Protein AF-A0A392MM00-F1 (afdb_monomer)

Structure (mmCIF, N/CA/C/O backbone):
data_AF-A0A392MM00-F1
#
_entry.id   AF-A0A392MM00-F1
#
loop_
_atom_site.group_PDB
_atom_site.id
_atom_site.type_symbol
_atom_site.label_atom_id
_atom_site.label_alt_id
_atom_site.label_comp_id
_atom_site.label_asym_id
_atom_site.label_entity_id
_atom_site.label_seq_id
_atom_site.pdbx_PDB_ins_code
_atom_site.Cartn_x
_atom_site.Cartn_y
_atom_site.Cartn_z
_atom_site.occupancy
_atom_site.B_iso_or_equiv
_atom_site.auth_seq_id
_atom_site.auth_comp_id
_atom_site.auth_asym_id
_atom_site.auth_atom_id
_atom_site.pdbx_PDB_model_num
ATOM 1 N N . GLU A 1 1 ? 24.390 -22.854 13.350 1.00 88.38 1 GLU A N 1
ATOM 2 C CA . GLU A 1 1 ? 23.045 -22.298 13.644 1.00 88.38 1 GLU A CA 1
ATOM 3 C C . GLU A 1 1 ? 22.476 -21.459 12.499 1.00 88.38 1 GLU A C 1
ATOM 5 O O . GLU A 1 1 ? 21.407 -21.800 12.006 1.00 88.38 1 GLU A O 1
ATOM 10 N N . TYR A 1 2 ? 23.199 -20.448 12.001 1.00 95.56 2 TYR A N 1
ATOM 11 C CA . TYR A 1 2 ? 22.741 -19.567 10.910 1.00 95.56 2 TYR A CA 1
ATOM 12 C C . TYR A 1 2 ? 22.230 -20.307 9.658 1.00 95.56 2 TYR A C 1
ATOM 14 O O . TYR A 1 2 ? 21.126 -20.041 9.191 1.00 95.56 2 TYR A O 1
ATOM 22 N N . GLY A 1 3 ? 22.981 -21.298 9.160 1.00 96.81 3 GLY A N 1
ATOM 23 C CA . GLY A 1 3 ? 22.585 -22.066 7.970 1.00 96.81 3 GLY A CA 1
ATOM 24 C C . GLY A 1 3 ? 21.259 -22.820 8.129 1.00 96.81 3 GLY A C 1
ATOM 25 O O . GLY A 1 3 ? 20.480 -22.902 7.184 1.00 96.81 3 GLY A O 1
ATOM 26 N N . LYS A 1 4 ? 20.949 -23.299 9.342 1.00 97.31 4 LYS A N 1
ATOM 27 C CA . LYS A 1 4 ? 19.679 -23.981 9.629 1.00 97.31 4 LYS A CA 1
ATOM 28 C C . LYS A 1 4 ? 18.506 -22.999 9.570 1.00 97.31 4 LYS A C 1
ATOM 30 O O . LYS A 1 4 ? 17.498 -23.297 8.941 1.00 97.31 4 LYS A O 1
ATOM 35 N N . VAL A 1 5 ? 18.660 -21.813 10.163 1.00 98.19 5 VAL A N 1
ATOM 36 C CA . VAL A 1 5 ? 17.635 -20.755 10.127 1.00 98.19 5 VAL A CA 1
ATOM 37 C C . VAL A 1 5 ? 17.420 -20.245 8.699 1.00 98.19 5 VAL A C 1
ATOM 39 O O . VAL A 1 5 ? 16.279 -20.067 8.279 1.00 98.19 5 VAL A O 1
ATOM 42 N N . ALA A 1 6 ? 18.493 -20.069 7.923 1.00 98.12 6 ALA A N 1
ATOM 43 C CA . ALA A 1 6 ? 18.401 -19.674 6.519 1.00 98.12 6 ALA A CA 1
ATOM 44 C C . ALA A 1 6 ? 17.643 -20.716 5.677 1.00 98.12 6 ALA A C 1
ATOM 46 O O . ALA A 1 6 ? 16.744 -20.346 4.922 1.00 98.12 6 ALA A O 1
ATOM 47 N N . ALA A 1 7 ? 17.938 -22.009 5.857 1.00 98.06 7 ALA A N 1
ATOM 48 C CA . ALA A 1 7 ? 17.225 -23.090 5.177 1.00 98.06 7 ALA A CA 1
ATOM 49 C C . ALA A 1 7 ? 15.729 -23.113 5.538 1.00 98.06 7 ALA A C 1
ATOM 51 O O . ALA A 1 7 ? 14.885 -23.181 4.647 1.00 98.06 7 ALA A O 1
ATOM 52 N N . MET A 1 8 ? 15.393 -22.968 6.826 1.00 98.00 8 MET A N 1
ATOM 53 C CA . MET A 1 8 ? 14.000 -22.876 7.280 1.00 98.00 8 MET A CA 1
ATOM 54 C C . MET A 1 8 ? 13.279 -21.662 6.677 1.00 98.00 8 MET A C 1
ATOM 56 O O . MET A 1 8 ? 12.135 -21.780 6.245 1.00 98.00 8 MET A O 1
ATOM 60 N N . ARG A 1 9 ? 13.950 -20.504 6.588 1.00 98.00 9 ARG A N 1
ATOM 61 C CA . ARG A 1 9 ? 13.390 -19.295 5.963 1.00 98.00 9 ARG A CA 1
ATOM 62 C C . ARG A 1 9 ? 13.101 -19.504 4.478 1.00 98.00 9 ARG A C 1
ATOM 64 O O . ARG A 1 9 ? 12.051 -19.077 4.013 1.00 98.00 9 ARG A O 1
ATOM 71 N N . LEU A 1 10 ? 14.005 -20.143 3.737 1.00 97.75 10 LEU A N 1
ATOM 72 C CA . LEU A 1 10 ? 13.805 -20.409 2.309 1.00 97.75 10 LEU A CA 1
ATOM 73 C C . LEU A 1 10 ? 12.646 -21.381 2.071 1.00 97.75 10 LEU A C 1
ATOM 75 O O . LEU A 1 10 ? 11.804 -21.117 1.217 1.00 97.75 10 LEU A O 1
ATOM 79 N N . GLN A 1 11 ? 12.564 -22.456 2.860 1.00 98.00 11 GLN A N 1
ATOM 80 C CA . GLN A 1 11 ? 11.445 -23.401 2.796 1.00 98.00 11 GLN A CA 1
ATOM 81 C C . GLN A 1 11 ? 10.111 -22.712 3.095 1.00 98.00 11 GLN A C 1
ATOM 83 O O . GLN A 1 11 ? 9.137 -22.926 2.378 1.00 98.00 11 GLN A O 1
ATOM 88 N N . PHE A 1 12 ? 10.084 -21.848 4.111 1.00 97.19 12 PHE A N 1
ATOM 89 C CA . PHE A 1 12 ? 8.905 -21.057 4.445 1.00 97.19 12 PHE A CA 1
ATOM 90 C C . PHE A 1 12 ? 8.500 -20.126 3.294 1.00 97.19 12 PHE A C 1
ATOM 92 O O . PHE A 1 12 ? 7.356 -20.167 2.859 1.00 97.19 12 PHE A O 1
ATOM 99 N N . LEU A 1 13 ? 9.438 -19.345 2.743 1.00 95.94 13 LEU A N 1
ATOM 100 C CA . LEU A 1 13 ? 9.158 -18.425 1.633 1.00 95.94 13 LEU A CA 1
ATOM 101 C C . LEU A 1 13 ? 8.657 -19.145 0.373 1.00 95.94 13 LEU A C 1
ATOM 103 O O . LEU A 1 13 ? 7.811 -18.601 -0.328 1.00 95.94 13 LEU A O 1
ATOM 107 N N . ALA A 1 14 ? 9.153 -20.353 0.094 1.00 95.12 14 ALA A N 1
ATOM 108 C CA . ALA A 1 14 ? 8.716 -21.151 -1.051 1.00 95.12 14 ALA A CA 1
ATOM 109 C C . ALA A 1 14 ? 7.316 -21.770 -0.864 1.00 95.12 14 ALA A C 1
ATOM 111 O O . ALA A 1 14 ? 6.612 -21.984 -1.848 1.00 95.12 14 ALA A O 1
ATOM 112 N N . ALA A 1 15 ? 6.916 -22.069 0.378 1.00 96.56 15 ALA A N 1
ATOM 113 C CA . ALA A 1 15 ? 5.612 -22.654 0.706 1.00 96.56 15 ALA A CA 1
ATOM 114 C C . ALA A 1 15 ? 4.522 -21.608 1.024 1.00 96.56 15 ALA A C 1
ATOM 116 O O . ALA A 1 15 ? 3.341 -21.955 1.117 1.00 96.56 15 ALA A O 1
ATOM 117 N N . GLU A 1 16 ? 4.905 -20.345 1.223 1.00 95.31 16 GLU A N 1
ATOM 118 C CA . GLU A 1 16 ? 4.003 -19.253 1.587 1.00 95.31 16 GLU A CA 1
ATOM 119 C C . GLU A 1 16 ? 2.950 -19.006 0.495 1.00 95.31 16 GLU A C 1
ATOM 121 O O . GLU A 1 16 ? 3.226 -19.029 -0.707 1.00 95.31 16 GLU A O 1
ATOM 126 N N . LYS A 1 17 ? 1.711 -18.729 0.912 1.00 97.25 17 LYS A N 1
ATOM 127 C CA . LYS A 1 17 ? 0.624 -18.400 -0.020 1.00 97.25 17 LYS A CA 1
ATOM 128 C C . LYS A 1 17 ? 0.879 -17.058 -0.712 1.00 97.25 17 LYS A C 1
ATOM 130 O O . LYS A 1 17 ? 1.613 -16.211 -0.211 1.00 97.25 17 LYS A O 1
ATOM 135 N N . ARG A 1 18 ? 0.202 -16.842 -1.846 1.00 96.50 18 ARG A N 1
ATOM 136 C CA . ARG A 1 18 ? 0.262 -15.571 -2.581 1.00 96.50 18 ARG A CA 1
ATOM 137 C C . ARG A 1 18 ? -0.188 -14.412 -1.698 1.00 96.50 18 ARG A C 1
ATOM 139 O O . ARG A 1 18 ? -1.304 -14.437 -1.176 1.00 96.50 18 ARG A O 1
ATOM 146 N N . ARG A 1 19 ? 0.655 -13.390 -1.571 1.00 96.00 19 ARG A N 1
ATOM 147 C CA . ARG A 1 19 ? 0.348 -12.159 -0.834 1.00 96.00 19 ARG A CA 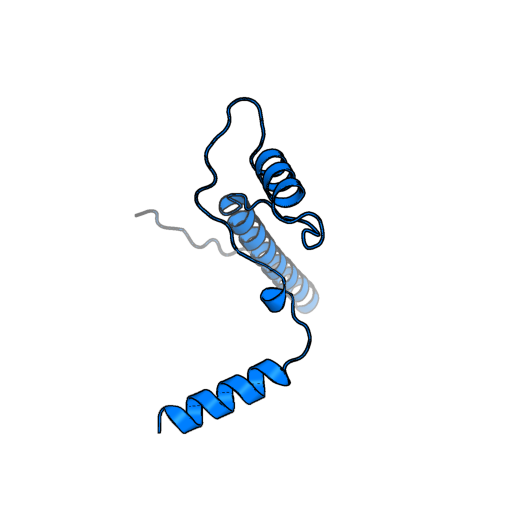1
ATOM 148 C C . ARG A 1 19 ? 0.785 -10.923 -1.627 1.00 96.00 19 ARG A C 1
ATOM 150 O O . ARG A 1 19 ? 1.750 -11.020 -2.380 1.00 96.00 19 ARG A O 1
ATOM 157 N N . PRO A 1 20 ? 0.127 -9.760 -1.459 1.00 95.62 20 PRO A N 1
ATOM 158 C CA . PRO A 1 20 ? 0.469 -8.555 -2.218 1.00 95.62 20 PRO A CA 1
ATOM 159 C C . PRO A 1 20 ? 1.935 -8.126 -2.082 1.00 95.62 20 PRO A C 1
ATOM 161 O O . PRO A 1 20 ? 2.528 -7.658 -3.042 1.00 95.62 20 PRO A O 1
ATOM 164 N N . ASP A 1 21 ? 2.559 -8.341 -0.922 1.00 95.75 21 ASP A N 1
ATOM 165 C CA . ASP A 1 21 ? 3.9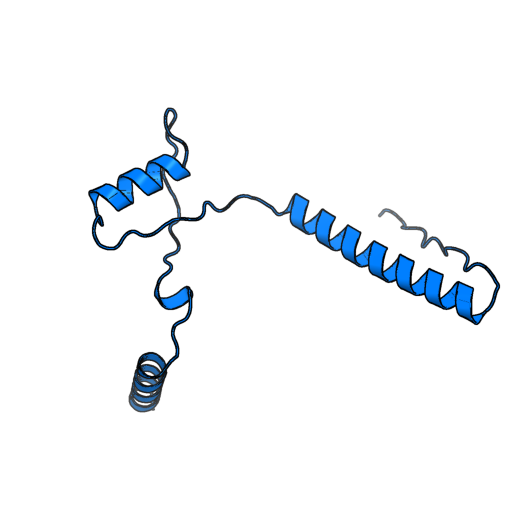67 -8.003 -0.684 1.00 95.75 21 ASP A CA 1
ATOM 166 C C . ASP A 1 21 ? 4.965 -8.802 -1.534 1.00 95.75 21 ASP A C 1
ATOM 168 O O . ASP A 1 21 ? 6.100 -8.368 -1.690 1.00 95.75 21 ASP A O 1
ATOM 172 N N . GLN A 1 22 ? 4.552 -9.927 -2.126 1.00 95.81 22 GLN A N 1
ATOM 173 C CA . GLN A 1 22 ? 5.385 -10.690 -3.063 1.00 95.81 22 GLN A CA 1
ATOM 174 C C . GLN A 1 22 ? 5.420 -10.070 -4.471 1.00 95.81 22 GLN A C 1
ATOM 176 O O . GLN A 1 22 ? 6.308 -10.403 -5.249 1.00 95.81 22 GLN A O 1
ATOM 181 N N . PHE A 1 23 ? 4.466 -9.189 -4.799 1.00 96.06 23 PHE A N 1
ATOM 182 C CA . PHE A 1 23 ? 4.294 -8.596 -6.135 1.00 96.06 23 PHE A CA 1
ATOM 183 C C . PHE A 1 23 ? 4.389 -7.065 -6.137 1.00 96.06 23 PHE A C 1
ATOM 185 O O . PHE A 1 23 ? 4.388 -6.449 -7.199 1.00 96.06 23 PHE A O 1
ATOM 192 N N . SER A 1 24 ? 4.468 -6.443 -4.960 1.00 97.25 24 SER A N 1
ATOM 193 C CA . SER A 1 24 ? 4.511 -4.991 -4.805 1.00 97.25 24 SER A CA 1
ATOM 194 C C . SER A 1 24 ? 5.908 -4.513 -4.433 1.00 97.25 24 SER A C 1
ATOM 196 O O . SER A 1 24 ? 6.517 -5.009 -3.485 1.00 97.25 24 SER A O 1
ATOM 198 N N . VAL A 1 25 ? 6.385 -3.480 -5.125 1.00 96.56 25 VAL A N 1
ATOM 199 C CA . VAL A 1 25 ? 7.666 -2.819 -4.842 1.00 96.56 25 VAL A CA 1
ATOM 200 C C . VAL A 1 25 ? 7.410 -1.387 -4.380 1.00 96.56 25 VAL A C 1
ATOM 202 O O . VAL A 1 25 ? 6.587 -0.675 -4.951 1.00 96.56 25 VAL A O 1
ATOM 205 N N . LEU A 1 26 ? 8.122 -0.949 -3.338 1.00 97.62 26 LEU A N 1
ATOM 206 C CA . LEU A 1 26 ? 8.065 0.433 -2.863 1.00 97.62 26 LEU A CA 1
ATOM 207 C C . LEU A 1 26 ? 9.126 1.284 -3.568 1.00 97.62 26 LEU A C 1
ATOM 209 O O . LEU A 1 26 ? 10.314 1.162 -3.274 1.00 97.62 26 LEU A O 1
ATOM 213 N N . VAL A 1 27 ? 8.679 2.188 -4.436 1.00 97.12 27 VAL A N 1
ATOM 214 C CA . VAL A 1 27 ? 9.529 3.170 -5.126 1.00 97.12 27 VAL A CA 1
ATOM 215 C C . VAL A 1 27 ? 9.538 4.486 -4.341 1.00 97.12 27 VAL A C 1
ATOM 217 O O . VAL A 1 27 ? 8.503 4.932 -3.845 1.00 97.12 27 VAL A O 1
ATOM 220 N N . ARG A 1 28 ? 10.714 5.101 -4.176 1.00 96.75 28 ARG A N 1
ATOM 221 C CA . ARG A 1 28 ? 10.916 6.351 -3.418 1.00 96.75 28 ARG A CA 1
ATOM 222 C C . ARG A 1 28 ? 11.805 7.313 -4.203 1.00 96.75 28 ARG A C 1
ATOM 224 O O . ARG A 1 28 ? 12.525 6.877 -5.091 1.00 96.75 28 ARG A O 1
ATOM 231 N N . ASN A 1 29 ? 11.800 8.588 -3.805 1.00 95.75 29 ASN A N 1
ATOM 232 C CA . ASN A 1 29 ? 12.615 9.656 -4.403 1.00 95.75 29 ASN A CA 1
ATOM 233 C C . ASN A 1 29 ? 12.385 9.819 -5.913 1.00 95.75 29 ASN A C 1
ATOM 235 O O . ASN A 1 29 ? 13.331 9.967 -6.680 1.00 95.75 29 ASN A O 1
ATOM 239 N N . ILE A 1 30 ? 11.117 9.778 -6.321 1.00 94.88 30 ILE A N 1
ATOM 240 C CA . ILE A 1 30 ? 10.719 10.053 -7.701 1.00 94.88 30 ILE A CA 1
ATOM 241 C C . ILE A 1 30 ? 11.035 11.532 -7.992 1.00 94.88 30 ILE A C 1
ATOM 243 O O . ILE A 1 30 ? 10.647 12.382 -7.180 1.00 94.88 30 ILE A O 1
ATOM 247 N N . PRO A 1 31 ? 11.771 11.848 -9.074 1.00 94.75 31 PRO A N 1
ATOM 248 C CA . PRO A 1 31 ? 12.109 13.227 -9.398 1.00 94.75 31 PRO A CA 1
ATOM 249 C C . PRO A 1 31 ? 10.836 14.023 -9.725 1.00 94.75 31 PRO A C 1
ATOM 251 O O . PRO A 1 31 ? 9.919 13.471 -10.331 1.00 94.75 31 PRO A O 1
ATOM 254 N N . PRO A 1 32 ? 10.743 15.295 -9.302 1.00 93.25 32 PRO A N 1
ATOM 255 C CA . PRO A 1 32 ? 9.625 16.145 -9.679 1.00 93.25 32 PRO A CA 1
ATOM 256 C C . PRO A 1 32 ? 9.734 16.520 -11.158 1.00 93.25 32 PRO A C 1
ATOM 258 O O . PRO A 1 32 ? 10.813 16.895 -11.618 1.00 93.25 32 PRO A O 1
ATOM 261 N N . ASP A 1 33 ? 8.609 16.467 -11.858 1.00 93.88 33 ASP A N 1
ATOM 262 C CA . ASP A 1 33 ? 8.474 16.906 -13.241 1.00 93.88 33 ASP A CA 1
ATOM 263 C C . ASP A 1 33 ? 7.458 18.068 -13.302 1.00 93.88 33 ASP A C 1
ATOM 265 O O . ASP A 1 33 ? 6.464 18.034 -12.566 1.00 93.88 33 ASP A O 1
ATOM 269 N N . PRO A 1 34 ? 7.733 19.154 -14.052 1.00 94.12 34 PRO A N 1
ATOM 270 C CA . PRO A 1 34 ? 6.811 20.283 -14.164 1.00 94.12 34 PRO A CA 1
ATOM 271 C C . PRO A 1 34 ? 5.595 19.999 -15.058 1.00 94.12 34 PRO A C 1
ATOM 273 O O . PRO A 1 34 ? 4.574 20.668 -14.890 1.00 94.12 34 PRO A O 1
ATOM 276 N N . ASP A 1 35 ? 5.705 19.045 -15.981 1.00 95.44 35 ASP A N 1
ATOM 277 C CA . ASP A 1 35 ? 4.722 18.761 -17.024 1.00 95.44 35 ASP A CA 1
ATOM 278 C C . ASP A 1 35 ? 3.912 17.488 -16.714 1.00 95.44 35 ASP A C 1
ATOM 280 O O . ASP A 1 35 ? 2.732 17.414 -17.062 1.00 95.44 35 ASP A O 1
ATOM 284 N N . GLU A 1 36 ? 4.507 16.521 -16.006 1.00 94.38 36 GLU A N 1
ATOM 285 C CA . GLU A 1 36 ? 3.874 15.252 -15.623 1.00 94.38 36 GLU A CA 1
ATOM 286 C C . GLU A 1 36 ? 3.639 15.122 -14.111 1.00 94.38 36 GLU A C 1
ATOM 288 O O . GLU A 1 36 ? 4.459 15.484 -13.260 1.00 94.38 36 GLU A O 1
ATOM 293 N N . SER A 1 37 ? 2.511 14.518 -13.736 1.00 95.81 37 SER A N 1
ATOM 294 C CA . SER A 1 37 ? 2.293 14.090 -12.357 1.00 95.81 37 SER A CA 1
ATOM 295 C C . SER A 1 37 ? 3.180 12.891 -11.999 1.00 95.81 37 SER A C 1
ATOM 297 O O . SER A 1 37 ? 3.589 12.096 -12.842 1.00 95.81 37 SER A O 1
ATOM 299 N N . VAL A 1 38 ? 3.408 12.678 -10.697 1.00 96.06 38 VAL A N 1
ATOM 300 C CA . VAL A 1 38 ? 4.158 11.507 -10.195 1.00 96.06 38 VAL A CA 1
ATOM 301 C C . VAL A 1 38 ? 3.564 10.179 -10.690 1.00 96.06 38 VAL A C 1
ATOM 303 O O . VAL A 1 38 ? 4.303 9.215 -10.866 1.00 96.06 38 VAL A O 1
ATOM 306 N N . GLY A 1 39 ? 2.242 10.111 -10.884 1.00 96.44 39 GLY A N 1
ATOM 307 C CA . GLY A 1 39 ? 1.580 8.904 -11.379 1.00 96.44 39 GLY A CA 1
ATOM 308 C C . GLY A 1 39 ? 1.898 8.621 -12.845 1.00 96.44 39 GLY A C 1
ATOM 309 O O . GLY A 1 39 ? 2.296 7.506 -13.171 1.00 96.44 39 GLY A O 1
ATOM 310 N N . GLU A 1 40 ? 1.797 9.643 -13.696 1.00 97.00 40 GLU A N 1
ATOM 311 C CA . GLU A 1 40 ? 2.116 9.554 -15.130 1.00 97.00 40 GLU A CA 1
ATOM 312 C C . GLU A 1 40 ? 3.587 9.191 -15.348 1.00 97.00 40 GLU A C 1
ATOM 314 O O . GLU A 1 40 ? 3.887 8.248 -16.078 1.00 97.00 40 GLU A O 1
ATOM 319 N N . LEU A 1 41 ? 4.496 9.837 -14.611 1.00 96.38 41 LEU A N 1
ATOM 320 C CA . LEU A 1 41 ? 5.929 9.559 -14.694 1.00 96.38 41 LEU A CA 1
ATOM 321 C C . LEU A 1 41 ? 6.260 8.102 -14.327 1.00 96.38 41 LEU A C 1
A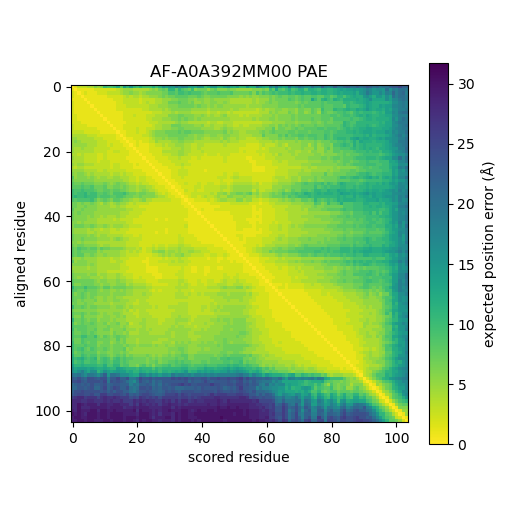TOM 323 O O . LEU A 1 41 ? 7.074 7.444 -14.979 1.00 96.38 41 LEU A O 1
ATOM 327 N N . VAL A 1 42 ? 5.631 7.575 -13.269 1.00 96.69 42 VAL A N 1
ATOM 328 C CA . VAL A 1 42 ? 5.804 6.174 -12.852 1.00 96.69 42 VAL A CA 1
ATOM 329 C C . VAL A 1 42 ? 5.217 5.228 -13.892 1.00 96.69 42 VAL A C 1
ATOM 331 O O . VAL A 1 42 ? 5.855 4.237 -14.240 1.00 96.69 42 VAL A O 1
ATOM 334 N N . GLU A 1 43 ? 4.020 5.513 -14.392 1.00 96.62 43 GLU A N 1
ATOM 335 C CA . GLU A 1 43 ? 3.373 4.695 -15.414 1.00 96.62 43 GLU A CA 1
ATOM 336 C C . GLU A 1 43 ? 4.227 4.608 -16.684 1.00 96.62 43 GLU A C 1
ATOM 338 O O . GLU A 1 43 ? 4.572 3.503 -17.109 1.00 96.62 43 GLU A O 1
ATOM 343 N N . HIS A 1 44 ? 4.667 5.745 -17.225 1.00 96.38 44 HIS A N 1
ATOM 344 C CA . HIS A 1 44 ? 5.538 5.793 -18.395 1.00 96.38 44 HIS A CA 1
ATOM 345 C C . HIS A 1 44 ? 6.853 5.036 -18.156 1.00 96.38 44 HIS A C 1
ATOM 347 O O . HIS A 1 44 ? 7.232 4.181 -18.963 1.00 96.38 44 HIS A O 1
ATOM 353 N N . PHE A 1 45 ? 7.522 5.274 -17.022 1.00 96.31 45 PHE A N 1
ATOM 354 C CA . PHE A 1 45 ? 8.775 4.595 -16.691 1.00 96.31 45 PHE A CA 1
ATOM 355 C C . PHE A 1 45 ? 8.622 3.070 -16.680 1.00 96.31 45 PHE A C 1
ATOM 357 O O . PHE A 1 45 ? 9.441 2.362 -17.273 1.00 96.31 45 PHE A O 1
ATOM 364 N N . PHE A 1 46 ? 7.591 2.541 -16.017 1.00 97.69 46 PHE A N 1
ATOM 365 C CA . PHE A 1 46 ? 7.421 1.094 -15.898 1.00 97.69 46 PHE A CA 1
ATOM 366 C C . PHE A 1 46 ? 6.884 0.444 -17.173 1.00 97.69 46 PHE A C 1
ATOM 368 O O . PHE A 1 46 ? 7.290 -0.678 -17.467 1.00 97.69 46 PHE A O 1
ATOM 375 N N . LEU A 1 47 ? 6.047 1.128 -17.955 1.00 97.31 47 LEU A N 1
ATOM 376 C CA . LEU A 1 47 ? 5.612 0.620 -19.259 1.00 97.31 47 LEU A CA 1
ATOM 377 C C . LEU A 1 47 ? 6.780 0.509 -20.245 1.00 97.31 47 LEU A C 1
ATOM 379 O O . LEU A 1 47 ? 6.850 -0.460 -20.993 1.00 97.31 47 LEU A O 1
ATOM 383 N N . VAL A 1 48 ? 7.723 1.456 -20.222 1.00 98.00 48 VAL A N 1
ATOM 384 C CA . VAL A 1 48 ? 8.899 1.421 -21.107 1.00 98.00 48 VAL A CA 1
ATOM 385 C C . VAL A 1 48 ? 9.928 0.387 -20.647 1.00 98.00 48 VAL A C 1
ATOM 387 O O . VAL A 1 48 ? 10.458 -0.361 -21.465 1.00 98.00 48 VAL A O 1
ATOM 390 N N . ASN A 1 49 ? 10.228 0.327 -19.347 1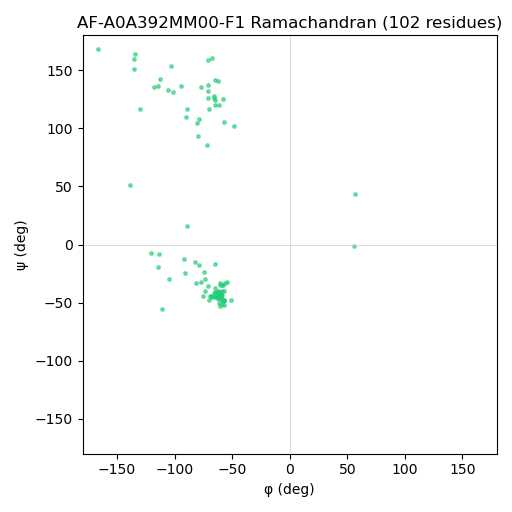.00 97.44 49 ASN A N 1
ATOM 391 C CA . ASN A 1 49 ? 11.324 -0.507 -18.835 1.00 97.44 49 ASN A CA 1
ATOM 392 C C . ASN A 1 49 ? 10.890 -1.930 -18.448 1.00 97.44 49 ASN A C 1
ATOM 394 O O . ASN A 1 49 ? 11.716 -2.844 -18.423 1.00 97.44 49 ASN A O 1
ATOM 398 N N . HIS A 1 50 ? 9.611 -2.134 -18.125 1.00 96.81 50 HIS A N 1
ATOM 399 C CA . HIS A 1 50 ? 9.066 -3.404 -17.639 1.00 96.81 50 HIS A CA 1
ATOM 400 C C . HIS A 1 50 ? 7.685 -3.737 -18.252 1.00 96.81 50 HIS A C 1
ATOM 402 O O . HIS A 1 50 ? 6.764 -4.076 -17.502 1.00 96.81 50 HIS A O 1
ATOM 408 N N . PRO A 1 51 ? 7.530 -3.700 -19.592 1.00 94.88 51 PRO A N 1
ATOM 409 C CA . PRO A 1 51 ? 6.230 -3.786 -20.270 1.00 94.88 51 PRO A CA 1
ATOM 410 C C . PRO A 1 51 ? 5.433 -5.052 -19.934 1.00 94.88 51 PRO A C 1
ATOM 412 O O . PRO A 1 51 ? 4.228 -4.978 -19.720 1.00 94.88 51 PRO A O 1
ATOM 415 N N . ASP A 1 52 ? 6.100 -6.204 -19.829 1.00 96.81 52 ASP A N 1
ATOM 416 C CA . ASP A 1 52 ? 5.424 -7.492 -19.615 1.00 96.81 52 ASP A CA 1
ATOM 417 C C . ASP A 1 52 ? 5.066 -7.764 -18.143 1.00 96.81 52 ASP A C 1
ATOM 419 O O . ASP A 1 52 ? 4.289 -8.671 -17.845 1.00 96.81 52 ASP A O 1
ATOM 423 N N . ASN A 1 53 ? 5.654 -7.009 -17.208 1.00 95.81 53 ASN A N 1
ATOM 424 C CA . ASN A 1 53 ? 5.543 -7.265 -15.766 1.00 95.81 53 ASN A CA 1
ATOM 425 C C . ASN A 1 53 ? 4.797 -6.161 -15.014 1.00 95.81 53 ASN A C 1
ATOM 427 O O . ASN A 1 53 ? 4.357 -6.372 -13.880 1.00 95.81 53 ASN A O 1
ATOM 431 N N . TYR A 1 54 ? 4.692 -4.972 -15.604 1.00 97.25 54 TYR A N 1
ATOM 432 C CA . TYR A 1 54 ? 3.972 -3.871 -14.998 1.00 97.25 54 TYR A CA 1
ATOM 433 C C . TYR A 1 54 ? 2.467 -4.136 -15.026 1.00 97.25 54 TYR A C 1
ATOM 435 O O . TYR A 1 54 ? 1.887 -4.402 -16.073 1.00 97.25 54 TYR A O 1
ATOM 443 N N . LEU A 1 55 ? 1.833 -4.047 -13.856 1.00 97.06 55 LEU A N 1
ATOM 444 C CA . LEU A 1 55 ? 0.387 -4.217 -13.723 1.00 97.06 55 LEU A CA 1
ATOM 445 C C . LEU A 1 55 ? -0.303 -2.904 -13.362 1.00 97.06 55 LEU A C 1
ATOM 447 O O . LEU A 1 55 ? -1.261 -2.496 -14.008 1.00 97.06 55 LEU A O 1
ATOM 451 N N . THR A 1 56 ? 0.133 -2.279 -12.270 1.00 97.06 56 THR A N 1
ATOM 452 C CA . THR A 1 56 ? -0.465 -1.051 -11.747 1.00 97.06 56 THR A CA 1
ATOM 453 C C . THR A 1 56 ? 0.453 -0.414 -10.708 1.00 97.06 56 THR A C 1
ATOM 455 O O . THR A 1 56 ? 1.394 -1.044 -10.215 1.00 97.06 56 THR A O 1
ATOM 458 N N . HIS A 1 57 ? 0.151 0.825 -10.335 1.00 97.75 57 HIS A N 1
ATOM 459 C CA . HIS A 1 57 ? 0.812 1.540 -9.257 1.00 97.75 57 HIS A CA 1
ATOM 460 C C . HIS A 1 57 ? -0.215 2.256 -8.370 1.00 97.75 57 HIS A C 1
ATOM 462 O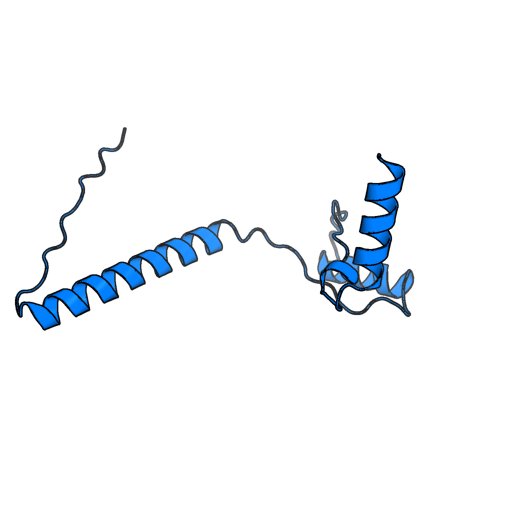 O . HIS A 1 57 ? -1.343 2.527 -8.774 1.00 97.75 57 HIS A O 1
ATOM 468 N N . GLN A 1 58 ? 0.192 2.590 -7.145 1.00 97.50 58 GLN A N 1
ATOM 469 C CA . GLN A 1 58 ? -0.590 3.433 -6.246 1.00 97.50 58 GLN A CA 1
ATOM 470 C C . GLN A 1 58 ? 0.294 4.553 -5.705 1.00 97.50 58 GLN A C 1
ATOM 472 O O . GLN A 1 58 ? 1.262 4.299 -4.986 1.00 97.50 58 GLN A O 1
ATOM 477 N N . VAL A 1 59 ? -0.054 5.799 -6.032 1.00 97.06 59 VAL A N 1
ATOM 478 C CA . VAL A 1 59 ? 0.668 6.976 -5.539 1.00 97.06 59 VAL A CA 1
ATOM 479 C C . VAL A 1 59 ? 0.398 7.166 -4.045 1.00 97.06 59 VAL A C 1
ATOM 481 O O . VAL A 1 59 ? -0.744 7.120 -3.578 1.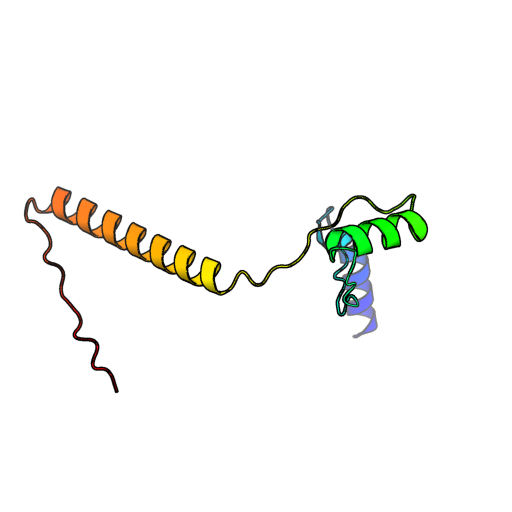00 97.06 59 VAL A O 1
ATOM 484 N N . VAL A 1 60 ? 1.466 7.382 -3.276 1.00 96.75 60 VAL A N 1
ATOM 485 C CA . VAL A 1 60 ? 1.385 7.613 -1.831 1.00 96.75 60 VAL A CA 1
ATOM 486 C C . VAL A 1 60 ? 1.228 9.106 -1.556 1.00 96.75 60 VAL A C 1
ATOM 488 O O . VAL A 1 60 ? 2.134 9.893 -1.813 1.00 96.75 60 VAL A O 1
ATOM 491 N N . TYR A 1 61 ? 0.097 9.486 -0.964 1.00 94.88 61 TYR A N 1
ATOM 492 C CA . TYR A 1 61 ? -0.191 10.865 -0.566 1.00 94.88 61 TYR A CA 1
ATOM 493 C C . TYR A 1 61 ? -0.031 11.073 0.943 1.00 94.88 61 TYR A C 1
ATOM 495 O O . TYR A 1 61 ? -0.241 10.163 1.751 1.00 94.88 61 TYR A O 1
ATOM 503 N N . ASN A 1 62 ? 0.273 12.308 1.351 1.00 96.00 62 ASN A N 1
ATOM 504 C CA . ASN A 1 62 ? 0.295 12.692 2.761 1.00 96.00 62 ASN A CA 1
ATOM 505 C C . ASN A 1 62 ? -1.132 12.765 3.338 1.00 96.00 62 ASN A C 1
ATOM 507 O O . ASN A 1 62 ? -1.742 13.828 3.430 1.00 96.00 62 ASN A O 1
ATOM 511 N N . ALA A 1 63 ? -1.650 11.622 3.782 1.00 96.25 63 ALA A N 1
ATOM 512 C CA . ALA A 1 63 ? -2.979 11.500 4.376 1.00 96.25 63 ALA A CA 1
ATOM 513 C C . ALA A 1 63 ? -2.999 11.707 5.906 1.00 96.25 63 ALA A C 1
ATOM 515 O O . ALA A 1 63 ? -3.980 11.362 6.565 1.00 96.25 63 ALA A O 1
ATOM 516 N N . ASN A 1 64 ? -1.946 12.271 6.510 1.00 97.50 64 ASN A N 1
ATOM 517 C CA . ASN A 1 64 ? -1.813 12.354 7.971 1.00 97.50 64 ASN A CA 1
ATOM 518 C C . ASN A 1 64 ? -2.941 13.154 8.645 1.00 97.50 64 ASN A C 1
ATOM 520 O O . ASN A 1 64 ? -3.432 12.770 9.710 1.00 97.50 64 ASN A O 1
ATOM 524 N N . GLN A 1 65 ? -3.365 14.269 8.044 1.00 97.25 65 GLN A N 1
ATOM 525 C CA . GLN A 1 65 ? -4.471 15.071 8.578 1.00 97.25 65 GLN A CA 1
ATOM 526 C C . GLN A 1 65 ? -5.804 14.325 8.468 1.00 97.25 65 GLN A C 1
ATOM 528 O O . GLN A 1 65 ? -6.553 14.246 9.444 1.00 97.25 65 GLN A O 1
ATOM 533 N N . LEU A 1 66 ? -6.059 13.706 7.314 1.00 97.62 66 LEU A N 1
ATOM 534 C CA . LEU A 1 66 ? -7.253 12.900 7.086 1.00 97.62 66 LEU A CA 1
ATOM 535 C C . LEU A 1 66 ? -7.328 11.730 8.076 1.00 97.62 66 LEU A C 1
ATOM 537 O O . LEU A 1 66 ? -8.354 11.532 8.724 1.00 97.62 66 LEU A O 1
ATOM 541 N N . ALA A 1 67 ? -6.222 11.016 8.285 1.00 97.88 67 ALA A N 1
ATOM 542 C CA . ALA A 1 67 ? -6.140 9.921 9.247 1.00 97.88 67 ALA A CA 1
ATOM 543 C C . ALA A 1 67 ? -6.469 10.380 10.682 1.00 97.88 67 ALA A C 1
ATOM 545 O O . ALA A 1 67 ? -7.198 9.695 11.407 1.00 97.88 67 ALA A O 1
ATOM 546 N N . LYS A 1 68 ? -5.999 11.569 11.096 1.00 98.12 68 LYS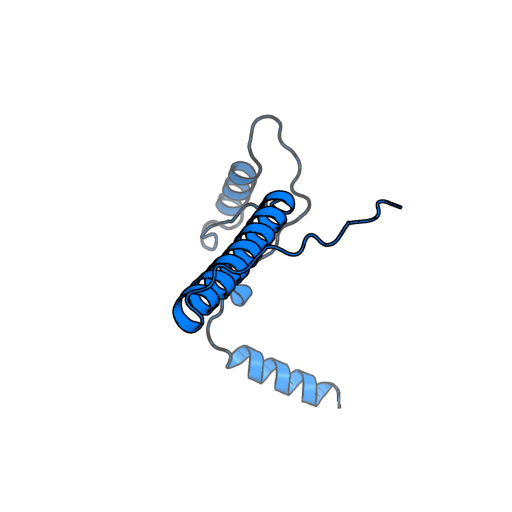 A N 1
ATOM 547 C CA . LYS A 1 68 ? -6.349 12.163 12.401 1.00 98.12 68 LYS A CA 1
ATOM 548 C C . LYS A 1 68 ? -7.851 12.438 12.517 1.00 98.12 68 LYS A C 1
ATOM 550 O O . LYS A 1 68 ? -8.445 12.122 13.552 1.00 98.12 68 LYS A O 1
ATOM 555 N N . LEU A 1 69 ? -8.472 12.984 11.471 1.00 98.44 69 LEU A N 1
ATOM 556 C CA . LEU A 1 69 ? -9.913 13.260 11.441 1.00 98.44 69 LEU A CA 1
ATOM 557 C C . LEU A 1 69 ? -10.741 11.972 11.493 1.00 98.44 69 LEU A C 1
ATOM 559 O O . LEU A 1 69 ? -11.660 11.876 12.306 1.00 98.44 69 LEU A O 1
ATOM 563 N N . VAL A 1 70 ? -10.373 10.953 10.712 1.00 98.38 70 VAL A N 1
ATOM 564 C CA . VAL A 1 70 ? -11.027 9.633 10.724 1.00 98.38 70 VAL A CA 1
ATOM 565 C C . VAL A 1 70 ? -10.951 9.003 12.117 1.00 98.38 70 VAL A C 1
ATOM 567 O O . VAL A 1 70 ? -11.958 8.525 12.645 1.00 98.38 70 VAL A O 1
ATOM 570 N N . LYS A 1 71 ? -9.790 9.086 12.778 1.00 98.12 71 LYS A N 1
ATOM 571 C CA . LYS A 1 71 ? -9.617 8.598 14.153 1.00 98.12 71 LYS A CA 1
ATOM 572 C C . LYS A 1 71 ? -10.493 9.359 15.153 1.00 98.12 71 LYS A C 1
ATOM 574 O O . LYS A 1 71 ? -11.075 8.740 16.045 1.00 98.12 71 LYS A O 1
ATOM 579 N N . LYS A 1 72 ? -10.612 10.687 15.022 1.00 97.94 72 LYS A N 1
ATOM 580 C CA . LYS A 1 72 ? -11.497 11.511 15.866 1.00 97.94 72 LYS A CA 1
ATOM 581 C C . LYS A 1 72 ? -12.966 11.130 15.660 1.00 97.94 72 LYS A C 1
ATOM 583 O O . LYS A 1 72 ? -13.665 10.908 16.646 1.00 97.94 72 LYS A O 1
ATOM 588 N N . LYS A 1 73 ? -13.398 10.974 14.404 1.00 98.12 73 LYS A N 1
ATOM 589 C CA . LYS A 1 73 ? -14.751 10.527 14.039 1.00 98.12 73 LYS A CA 1
ATOM 590 C C . LYS A 1 73 ? -15.078 9.166 14.653 1.00 98.12 73 LYS A C 1
ATOM 592 O O . LYS A 1 73 ? -16.113 9.029 15.291 1.00 98.12 73 LYS A O 1
ATOM 597 N N . SER A 1 74 ? -14.184 8.183 14.527 1.00 98.06 74 SER A N 1
ATOM 598 C CA . SER A 1 74 ? -14.384 6.849 15.112 1.00 98.06 74 SER A CA 1
ATOM 599 C C . SER A 1 74 ? -14.549 6.906 16.637 1.00 98.06 74 SER A C 1
ATOM 601 O O . SER A 1 74 ? -15.469 6.303 17.184 1.00 98.06 74 SER A O 1
ATOM 603 N N . LYS A 1 75 ? -13.738 7.714 17.334 1.00 97.12 75 LYS A N 1
ATOM 604 C CA . LYS A 1 75 ? -13.901 7.929 18.783 1.00 97.12 75 LYS A CA 1
ATOM 605 C C . LYS A 1 75 ? -15.246 8.564 19.132 1.00 97.12 75 LYS A C 1
ATOM 607 O O . LYS A 1 75 ? -15.880 8.139 20.091 1.00 97.12 75 LYS A O 1
ATOM 612 N N . MET A 1 76 ? -15.667 9.580 18.381 1.00 96.88 76 MET A N 1
ATOM 613 C CA . MET A 1 76 ? -16.963 10.233 18.584 1.00 96.88 76 MET A CA 1
ATOM 614 C C . MET A 1 76 ? -18.121 9.260 18.366 1.00 96.88 76 MET A C 1
ATOM 616 O O . MET A 1 76 ? -19.053 9.259 19.161 1.00 96.88 76 MET A O 1
ATOM 620 N N . GLN A 1 77 ? -18.025 8.384 17.363 1.00 97.44 77 GLN A N 1
ATOM 62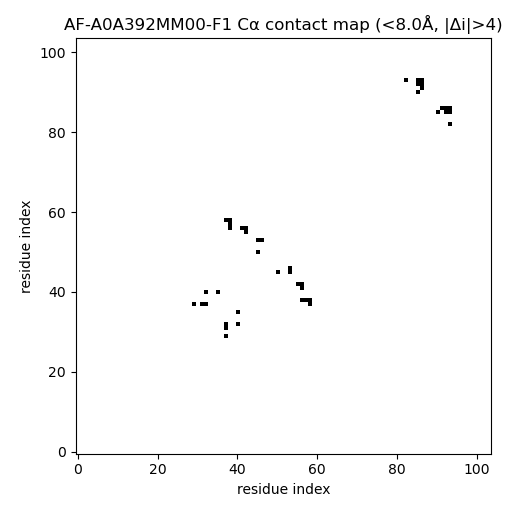1 C CA . GLN A 1 77 ? -19.017 7.337 17.128 1.00 97.44 77 GLN A CA 1
ATOM 622 C C . GLN A 1 77 ? -19.107 6.366 18.312 1.00 97.44 77 GLN A C 1
ATOM 624 O O . GLN A 1 77 ? -20.204 6.054 18.764 1.00 97.44 77 GLN A O 1
ATOM 629 N N . ASN A 1 78 ? -17.971 5.938 18.870 1.00 96.12 78 ASN A N 1
ATOM 630 C CA . ASN A 1 78 ? -17.962 5.070 20.051 1.00 96.12 78 ASN A CA 1
ATOM 631 C C . ASN A 1 78 ? -18.617 5.750 21.264 1.00 96.12 78 ASN A C 1
ATOM 633 O O . ASN A 1 78 ? -19.377 5.115 21.992 1.00 96.12 78 ASN A O 1
ATOM 637 N N . TRP A 1 79 ? -18.360 7.047 21.468 1.00 94.38 79 TRP A N 1
ATOM 638 C CA . TRP A 1 79 ? -19.021 7.825 22.520 1.00 94.38 79 TRP A CA 1
ATOM 639 C C . TRP A 1 79 ? -20.521 7.977 22.280 1.00 94.38 79 TRP A C 1
ATOM 641 O O . TRP A 1 79 ? -21.294 7.833 23.223 1.00 94.38 79 TRP A O 1
ATOM 651 N N . LEU A 1 80 ? -20.938 8.230 21.038 1.00 94.38 80 LEU A N 1
ATOM 652 C CA . LEU A 1 80 ? -22.347 8.309 20.661 1.00 94.38 80 LEU A CA 1
ATOM 653 C C . LEU A 1 80 ? -23.074 7.010 21.027 1.00 94.38 80 LEU A C 1
ATOM 655 O O . LEU A 1 80 ? -24.062 7.054 21.755 1.00 94.38 80 LEU A O 1
ATOM 659 N N . VAL A 1 81 ? -22.527 5.868 20.599 1.00 95.38 81 VAL A N 1
ATOM 660 C CA . VAL A 1 81 ? -23.073 4.536 20.901 1.00 95.38 81 VAL A CA 1
ATOM 661 C C . VAL A 1 81 ? -23.127 4.299 22.412 1.00 95.38 81 VAL A C 1
ATOM 663 O O . VAL A 1 81 ? -24.143 3.850 22.933 1.00 95.38 81 VAL A O 1
ATOM 666 N N . TYR A 1 82 ? -22.067 4.649 23.147 1.00 91.12 82 TYR A N 1
ATOM 667 C CA . TYR A 1 82 ? -22.052 4.535 24.608 1.00 91.12 82 TYR A CA 1
ATOM 668 C C . TYR A 1 82 ? -23.193 5.327 25.265 1.00 91.12 82 TYR A C 1
ATOM 670 O O . TYR A 1 82 ? -23.897 4.798 26.128 1.00 91.12 82 TYR A O 1
ATOM 678 N N . TYR A 1 83 ? -23.388 6.586 24.868 1.00 90.12 83 TYR A N 1
ATOM 679 C CA . TYR A 1 83 ? -24.412 7.442 25.462 1.00 90.12 83 TYR A CA 1
ATOM 680 C C . TYR A 1 83 ? -25.832 7.029 25.070 1.00 90.12 83 TYR A C 1
ATOM 682 O O . TYR A 1 83 ? -26.716 7.091 25.924 1.00 90.12 83 TYR A O 1
ATOM 690 N N . GLN A 1 84 ? -26.044 6.563 23.836 1.00 91.31 84 GLN A N 1
ATOM 691 C CA . GLN A 1 84 ? -27.320 5.988 23.392 1.00 91.31 84 GLN A CA 1
ATOM 692 C C . GLN A 1 84 ? -27.684 4.760 24.233 1.00 91.31 84 GLN A C 1
ATOM 694 O O . GLN A 1 84 ? -28.722 4.761 24.892 1.00 91.31 84 GLN A O 1
ATOM 699 N N . ASN A 1 85 ? -26.768 3.794 24.345 1.00 92.19 85 ASN A N 1
ATOM 700 C CA . ASN A 1 85 ? -26.966 2.591 25.160 1.00 92.19 85 ASN A CA 1
ATOM 701 C C . ASN A 1 85 ? -27.246 2.923 26.637 1.00 92.19 85 ASN A C 1
ATOM 703 O O . ASN A 1 85 ? -27.979 2.210 27.320 1.00 92.19 85 ASN A O 1
ATOM 707 N N . LYS A 1 86 ? -26.633 3.987 27.171 1.00 88.31 86 LYS A N 1
ATOM 708 C CA . LYS A 1 86 ? -26.849 4.421 28.558 1.00 88.31 86 LYS A CA 1
ATOM 709 C C . LYS A 1 86 ? -28.217 5.080 28.754 1.00 88.31 86 LYS A C 1
ATOM 711 O O . LYS A 1 86 ? -28.859 4.820 29.768 1.00 88.31 86 LYS A O 1
ATOM 716 N N . LEU A 1 87 ? -28.659 5.899 27.797 1.00 88.50 87 LEU A N 1
ATOM 717 C CA . LEU A 1 87 ? -29.989 6.509 27.810 1.00 88.50 87 LEU A CA 1
ATOM 718 C C . LEU A 1 87 ? -31.081 5.433 27.777 1.00 88.50 87 LEU A C 1
ATOM 720 O O . LEU A 1 87 ? -31.986 5.475 28.603 1.00 88.50 87 LEU A O 1
ATOM 724 N N . GLU A 1 88 ? -30.958 4.448 26.885 1.00 89.25 88 GLU A N 1
ATOM 725 C CA . GLU A 1 88 ? -31.915 3.338 26.760 1.00 89.25 88 GLU A CA 1
ATOM 726 C C . GLU A 1 88 ? -32.052 2.521 28.053 1.00 89.25 88 GLU A C 1
ATOM 728 O O . GLU A 1 88 ? -33.138 2.057 28.385 1.00 89.25 88 GLU A O 1
ATOM 733 N N . ARG A 1 89 ? -30.962 2.359 28.814 1.00 87.00 89 ARG A N 1
ATOM 734 C CA . ARG A 1 89 ? -30.947 1.559 30.051 1.00 87.00 89 ARG A CA 1
ATOM 735 C C . ARG A 1 89 ? -31.476 2.284 31.282 1.00 87.00 89 ARG A C 1
ATOM 737 O O . ARG A 1 89 ? -31.971 1.633 32.193 1.00 87.00 89 ARG A O 1
ATOM 744 N N . THR A 1 90 ? -31.266 3.594 31.379 1.00 83.12 90 THR A N 1
ATOM 745 C CA . THR A 1 90 ? -31.528 4.356 32.616 1.00 83.12 90 THR A CA 1
ATOM 746 C C . THR A 1 90 ? -32.674 5.359 32.454 1.00 83.12 90 THR A C 1
ATOM 748 O O . THR A 1 90 ? -33.072 5.968 33.440 1.00 83.12 90 THR A O 1
ATOM 751 N N . SER A 1 91 ? -33.186 5.576 31.235 1.00 74.38 91 SER A N 1
ATOM 752 C CA . SER A 1 91 ? -34.187 6.600 30.864 1.00 74.38 91 SER A CA 1
ATOM 753 C C . SER A 1 91 ? -33.813 8.053 31.208 1.00 74.38 91 SER A C 1
ATOM 755 O O . SER A 1 91 ? -34.534 8.980 30.851 1.00 74.38 91 SER A O 1
ATOM 757 N N . ASN A 1 92 ? -32.652 8.273 31.831 1.00 75.62 92 ASN A N 1
ATOM 758 C CA . ASN A 1 92 ? -32.073 9.575 32.132 1.00 75.62 92 ASN A CA 1
ATOM 759 C C . ASN A 1 92 ? -30.977 9.903 31.115 1.00 75.62 92 ASN A C 1
ATOM 761 O O . ASN A 1 92 ? -30.077 9.093 30.865 1.00 75.62 92 ASN A O 1
ATOM 765 N N . ARG A 1 93 ? -31.024 11.114 30.546 1.00 74.94 93 ARG A N 1
ATOM 766 C CA . ARG A 1 93 ? -30.017 11.575 29.586 1.00 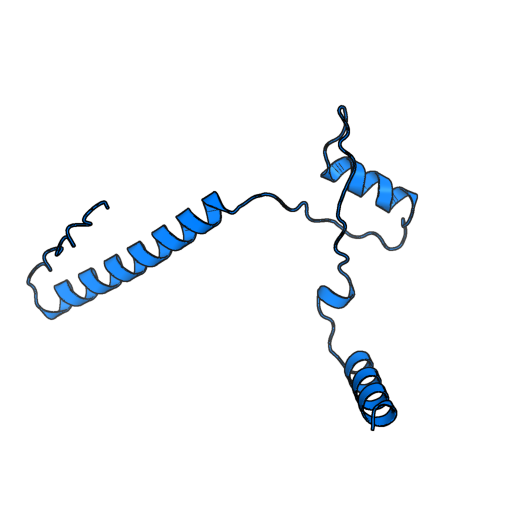74.94 93 ARG A CA 1
ATOM 767 C C . ARG A 1 93 ? -28.650 11.694 30.270 1.00 74.94 93 ARG A C 1
ATOM 769 O O . ARG A 1 93 ? -28.531 12.425 31.249 1.00 74.94 93 ARG A O 1
ATOM 776 N N . PRO A 1 94 ? -27.603 11.025 29.755 1.00 71.62 94 PRO A N 1
ATOM 777 C CA . PRO A 1 94 ? -26.260 11.202 30.283 1.00 71.62 94 PRO A CA 1
ATOM 778 C C . PRO A 1 94 ? -25.773 12.630 30.026 1.00 71.62 94 PRO A C 1
ATOM 780 O O . PRO A 1 94 ? -25.750 13.085 28.882 1.00 71.62 94 PRO A O 1
ATOM 783 N N . GLU A 1 95 ? -25.346 13.323 31.075 1.00 74.25 95 GLU A N 1
ATOM 784 C CA . GLU A 1 95 ? -24.697 14.624 30.939 1.00 74.25 95 GLU A CA 1
ATOM 785 C C . GLU A 1 95 ? -23.248 14.455 30.476 1.00 74.25 95 GLU A C 1
ATOM 787 O O . GLU A 1 95 ? -22.501 13.604 30.976 1.00 74.25 95 GLU A O 1
ATOM 792 N N . MET A 1 96 ? -22.833 15.281 29.514 1.00 64.94 96 MET A N 1
ATOM 793 C CA . MET A 1 96 ? -21.430 15.349 29.127 1.00 64.94 96 MET A CA 1
ATOM 794 C C . MET A 1 96 ? -20.625 15.994 30.253 1.00 64.94 96 MET A C 1
ATOM 796 O O . MET A 1 96 ? -20.786 17.175 30.550 1.00 64.94 96 MET A O 1
ATOM 800 N N . LYS A 1 97 ? -19.700 15.234 30.843 1.00 63.09 97 LYS A N 1
ATOM 801 C CA . LYS A 1 97 ? -18.677 15.804 31.721 1.00 63.09 97 LYS A CA 1
ATOM 802 C C . LYS A 1 97 ? -17.568 16.395 30.858 1.00 63.09 97 LYS A C 1
ATOM 804 O O . LYS A 1 97 ? -16.759 15.654 30.297 1.00 63.09 97 LYS A O 1
ATOM 809 N N . TRP A 1 98 ? -17.525 17.717 30.736 1.00 44.38 98 TRP A N 1
ATOM 810 C CA . TRP A 1 98 ? -16.380 18.395 30.137 1.00 44.38 98 TRP A CA 1
ATOM 811 C C . TRP A 1 98 ? -15.158 18.164 31.028 1.00 44.38 98 TRP A C 1
ATOM 813 O O . TRP A 1 98 ? -15.160 18.527 32.202 1.00 44.38 98 TRP A O 1
ATOM 823 N N . LYS A 1 99 ? -14.105 17.544 30.488 1.00 51.62 99 LYS A N 1
ATOM 824 C CA . LYS A 1 99 ? -12.780 17.689 31.090 1.00 51.62 99 LYS A CA 1
ATOM 825 C C . LYS A 1 99 ? -12.250 19.038 30.639 1.00 51.62 99 LYS A C 1
ATOM 827 O O . LYS A 1 99 ? -11.918 19.201 29.466 1.00 51.62 99 LYS A O 1
ATOM 832 N N . GLU A 1 100 ? -12.204 19.977 31.574 1.00 45.00 100 GLU A N 1
ATOM 833 C CA . GLU A 1 100 ? -11.464 21.227 31.461 1.00 45.00 100 GLU A CA 1
ATOM 834 C C . GLU A 1 100 ? -10.044 20.889 30.988 1.00 45.00 100 GLU A C 1
ATOM 836 O O . GLU A 1 100 ? -9.225 20.325 31.718 1.00 45.00 100 GLU A O 1
ATOM 841 N N . SER A 1 101 ? -9.787 21.105 29.702 1.00 44.81 101 SER A N 1
ATOM 842 C CA . SER A 1 101 ? -8.457 20.915 29.146 1.00 44.81 101 SER A CA 1
ATOM 843 C C . SER A 1 101 ? -7.687 22.162 29.533 1.00 44.81 101 SER A C 1
ATOM 845 O O . SER A 1 101 ? -7.792 23.182 28.860 1.00 44.81 101 SER A O 1
ATOM 847 N N . ARG A 1 102 ? -6.984 22.103 30.669 1.00 40.75 102 ARG A N 1
ATOM 848 C CA . ARG A 1 102 ? -5.973 23.104 31.006 1.00 40.75 102 ARG A CA 1
ATOM 849 C C . ARG A 1 102 ? -4.953 23.115 29.875 1.00 40.75 102 ARG A C 1
ATOM 851 O O . ARG A 1 102 ? -4.177 22.172 29.733 1.00 40.75 102 ARG A O 1
ATOM 858 N N . CYS A 1 103 ? -5.024 24.150 29.049 1.00 37.75 103 CYS A N 1
ATOM 859 C CA . CYS A 1 103 ? -3.920 24.558 28.203 1.00 37.75 103 CYS A CA 1
ATOM 860 C C . CYS A 1 103 ? -2.757 24.927 29.134 1.00 37.75 103 CYS A C 1
ATOM 862 O O . CYS A 1 103 ? -2.918 25.803 29.984 1.00 37.75 103 CYS A O 1
ATOM 864 N N . TYR A 1 104 ? -1.638 24.225 28.993 1.00 35.72 104 TYR A N 1
ATOM 865 C CA . TYR A 1 104 ? -0.319 24.663 29.441 1.00 35.72 104 TYR A CA 1
ATOM 866 C C . TYR A 1 104 ? 0.541 24.835 28.195 1.00 35.72 104 TYR A C 1
ATOM 868 O O . TYR A 1 104 ? 0.396 23.981 27.285 1.00 35.72 104 TYR A O 1
#

InterPro domains:
  IPR027815 CSC1/OSCA1-like, cytosolic domain [PF14703] (22-98)
  IPR045122 Calcium permeable stress-gated cation channel 1-like [PTHR13018] (1-94)

Organism: NCBI:txid97028

Sequence (104 aa):
EYGKVAAMRLQFLAAEKRRPDQFSVLVRNIPPDPDESVGELVEHFFLVNHPDNYLTHQVVYNANQLAKLVKKKSKMQNWLVYYQNKLERTSNRPEMKWKESRCY

Nearest PDB structures (foldseek):
  6mgv-assembly1_A  TM=9.101E-01  e=1.621E-07  Arabidopsis thaliana
  8xs4-assembly1_A  TM=8.879E-01  e=2.485E-07  Arabidopsis thaliana
  8xvy-assembly1_A  TM=8.667E-01  e=1.716E-01  Arabidopsis thaliana

Solvent-accessible surface area (backbone atoms only — not comparable to full-atom values): 6877 Å² total; per-residue (Å²): 111,68,68,60,54,53,52,52,51,52,54,47,66,72,69,54,75,94,52,68,76,82,80,57,82,92,84,76,89,76,80,90,53,98,90,48,54,75,61,54,53,51,49,53,52,35,51,74,76,34,59,92,75,59,83,82,85,79,83,86,71,93,50,65,68,58,53,52,50,53,53,51,50,53,53,50,50,54,50,50,53,52,48,51,58,45,24,74,73,64,78,50,80,75,76,84,80,78,75,83,78,78,85,126

Mean predicted aligned error: 7.8 Å

Radius of gyration: 25.47 Å; Cα contacts (8 Å, |Δi|>4): 22; chains: 1; bounding box: 57×49×54 Å

Secondary structure (DSSP, 8-state):
-HHHHHHHHHHHHHHPPP-GGGT------PPP-SSS-HHHHHHHHHHHH-TTT-----PPP--HHHHHHHHHHHHHHHHHHHHHHHHHHHSSPPPP--------

Foldseek 3Di:
DVVVVVVVVVVCVVPDDDDVVVLDDDDDDQDDDPVDDPQRSVVVVCCVPPVPRDDHDDDDDPCVVVVVVVVVVVVVVVVVVVQVVVCVVPVDRDDDDDDPPPDD

pLDDT: mean 90.56, std 14.54, range [35.72, 98.44]